Protein AF-A0A0A3I0X8-F1 (afdb_monomer_lite)

Sequence (73 aa):
MEFLLLGITLWLIVIVSLIFMVRGFQEKSPTTIFFSVFGYLLPMLYFSIYELYFIAFALLSIIPFVAAFKIKS

Secondary structure (DSSP, 8-state):
-HHHHHHHHHHHHHHHHHHHHHHHHHTT-HHHHHHHHHHHHHHHHHHHTT-TTHHHHHHTTHHHHHHHHHS--

Foldseek 3Di:
DVVVVVLVVLVVLQVVLVVQLVVCVVVLPLVSNQVSLCSNLVSLVVCCVVPVCSVVVNVVSVVSNVVSVVRDD

pLDDT: mean 93.13, std 7.37, range [59.44, 98.0]

Organism: NCBI:txid1384049

Structure (mmCIF, N/CA/C/O backbone):
data_AF-A0A0A3I0X8-F1
#
_entry.id   AF-A0A0A3I0X8-F1
#
loop_
_atom_site.group_PDB
_atom_site.id
_atom_site.type_symbol
_atom_site.label_atom_id
_atom_site.label_alt_id
_atom_site.label_comp_id
_atom_site.label_asym_id
_atom_site.label_entity_id
_atom_site.label_seq_id
_atom_site.pdbx_PDB_ins_code
_atom_site.Cartn_x
_atom_site.Cartn_y
_atom_site.Cartn_z
_atom_site.occupancy
_atom_site.B_iso_or_equiv
_atom_site.auth_seq_id
_atom_site.auth_comp_id
_atom_site.auth_asym_id
_atom_site.auth_atom_id
_atom_site.pdbx_PDB_model_num
ATOM 1 N N . MET A 1 1 ? 15.351 -14.010 -14.875 1.00 63.62 1 MET A N 1
ATOM 2 C CA . MET A 1 1 ? 14.479 -14.829 -13.999 1.00 63.62 1 MET A CA 1
ATOM 3 C C . MET A 1 1 ? 14.178 -14.107 -12.688 1.00 63.62 1 MET A C 1
ATOM 5 O O . MET A 1 1 ? 13.015 -13.989 -12.332 1.00 63.62 1 MET A O 1
ATOM 9 N N . GLU A 1 2 ? 15.193 -13.541 -12.030 1.00 74.19 2 GLU A N 1
ATOM 10 C CA . GLU A 1 2 ? 15.065 -12.804 -10.758 1.00 74.19 2 GLU A CA 1
ATOM 11 C C . GLU A 1 2 ? 14.133 -11.584 -10.831 1.00 74.19 2 GLU A C 1
ATOM 13 O O . GLU A 1 2 ? 13.294 -11.398 -9.957 1.00 74.19 2 GLU A O 1
ATOM 18 N N . PHE A 1 3 ? 14.199 -10.805 -11.915 1.00 77.06 3 PHE A N 1
ATOM 19 C CA . PHE A 1 3 ? 13.343 -9.625 -12.104 1.00 77.06 3 PHE A CA 1
ATOM 20 C C . PHE A 1 3 ? 11.847 -9.968 -12.215 1.00 77.06 3 PHE A C 1
ATOM 22 O O . PHE A 1 3 ? 10.993 -9.260 -11.689 1.00 77.06 3 PHE A O 1
ATOM 29 N N . LEU A 1 4 ? 11.528 -11.093 -12.865 1.00 85.56 4 LEU A N 1
ATOM 30 C CA . LEU A 1 4 ? 10.158 -11.591 -13.001 1.00 85.56 4 LEU A CA 1
ATOM 31 C C . LEU A 1 4 ? 9.635 -12.123 -11.660 1.00 85.56 4 LEU A C 1
ATOM 33 O O . LEU A 1 4 ? 8.497 -11.846 -11.292 1.00 85.56 4 LEU A O 1
ATOM 37 N N . LEU A 1 5 ? 10.486 -12.820 -10.901 1.00 92.50 5 LEU A N 1
ATOM 38 C CA . LEU A 1 5 ? 10.165 -13.284 -9.551 1.00 92.50 5 LEU A CA 1
ATOM 39 C C . LEU A 1 5 ? 9.888 -12.108 -8.600 1.00 92.50 5 LEU A C 1
ATOM 41 O O . LEU A 1 5 ? 8.901 -12.131 -7.863 1.00 92.50 5 LEU A O 1
ATOM 45 N N . LEU A 1 6 ? 10.719 -11.062 -8.646 1.00 92.12 6 LEU A N 1
ATOM 46 C CA . LEU A 1 6 ? 10.527 -9.844 -7.859 1.00 92.12 6 LEU A CA 1
ATOM 47 C C . LEU A 1 6 ? 9.208 -9.152 -8.221 1.00 92.12 6 LEU A C 1
ATOM 49 O O . LEU A 1 6 ? 8.427 -8.832 -7.328 1.00 92.12 6 LEU A O 1
ATOM 53 N N . GLY A 1 7 ? 8.925 -8.991 -9.517 1.00 92.00 7 GLY A N 1
ATOM 54 C CA . GLY A 1 7 ? 7.670 -8.411 -9.993 1.00 92.00 7 GLY A CA 1
ATOM 55 C C . GLY A 1 7 ? 6.442 -9.172 -9.485 1.00 92.00 7 GLY A C 1
ATOM 56 O O . GLY A 1 7 ? 5.535 -8.563 -8.925 1.00 92.00 7 GLY A O 1
ATOM 57 N N . ILE A 1 8 ? 6.437 -10.506 -9.602 1.00 95.19 8 ILE A N 1
ATOM 58 C CA . ILE A 1 8 ? 5.353 -11.359 -9.080 1.00 95.19 8 ILE A CA 1
ATOM 59 C C . ILE A 1 8 ? 5.211 -11.203 -7.563 1.00 95.19 8 ILE A C 1
ATOM 61 O O . ILE A 1 8 ? 4.096 -11.090 -7.058 1.00 95.19 8 ILE A O 1
ATOM 65 N N . THR A 1 9 ? 6.327 -11.167 -6.835 1.00 96.25 9 THR A N 1
ATOM 66 C CA . THR A 1 9 ? 6.323 -11.025 -5.373 1.00 96.25 9 THR A CA 1
ATOM 67 C C . THR A 1 9 ? 5.711 -9.689 -4.953 1.00 96.25 9 THR A C 1
ATOM 69 O O . THR A 1 9 ? 4.853 -9.653 -4.075 1.00 96.25 9 THR A O 1
ATOM 72 N N . LEU A 1 10 ? 6.082 -8.594 -5.619 1.00 96.38 10 LEU A N 1
ATOM 73 C CA . LEU A 1 10 ? 5.515 -7.270 -5.366 1.00 96.38 10 LEU A CA 1
ATOM 74 C C . LEU A 1 10 ? 4.022 -7.211 -5.705 1.00 96.38 10 LEU A C 1
ATOM 76 O O . LEU A 1 10 ? 3.244 -6.679 -4.917 1.00 96.38 10 LEU A O 1
ATOM 80 N N . TRP A 1 11 ? 3.596 -7.814 -6.817 1.00 97.12 11 TRP A N 1
ATOM 81 C CA . TRP A 1 11 ? 2.173 -7.921 -7.155 1.00 97.12 11 TRP A CA 1
ATOM 82 C C . TRP A 1 11 ? 1.380 -8.749 -6.137 1.00 97.12 11 TRP A C 1
ATOM 84 O O . TRP A 1 11 ? 0.271 -8.363 -5.768 1.00 97.12 11 TRP A O 1
ATOM 94 N N . LEU A 1 12 ? 1.945 -9.845 -5.623 1.00 97.75 12 LEU A N 1
ATOM 95 C CA . LEU A 1 12 ? 1.334 -10.614 -4.536 1.00 97.75 12 LEU A CA 1
ATOM 96 C C . LEU A 1 12 ? 1.190 -9.771 -3.267 1.00 97.75 12 LEU A C 1
ATOM 98 O O . LEU A 1 12 ? 0.123 -9.779 -2.654 1.00 97.75 12 LEU A O 1
ATOM 102 N N . ILE A 1 13 ? 2.223 -9.004 -2.902 1.00 97.75 13 ILE A N 1
ATOM 103 C CA . ILE A 1 13 ? 2.169 -8.082 -1.762 1.00 97.75 13 ILE A CA 1
ATOM 104 C C . ILE A 1 13 ? 1.043 -7.058 -1.955 1.00 97.75 13 ILE A C 1
ATOM 106 O O . ILE A 1 13 ? 0.283 -6.824 -1.017 1.00 97.75 13 ILE A O 1
ATOM 110 N N . VAL A 1 14 ? 0.880 -6.496 -3.157 1.00 97.69 14 VAL A N 1
ATOM 111 C CA . VAL A 1 14 ? -0.212 -5.560 -3.485 1.00 97.69 14 VAL A CA 1
ATOM 112 C C . VAL A 1 14 ? -1.577 -6.210 -3.269 1.00 97.69 14 VAL A C 1
ATOM 114 O O . VAL A 1 14 ? -2.411 -5.648 -2.562 1.00 97.69 14 VAL A O 1
ATOM 117 N N . ILE A 1 15 ? -1.806 -7.401 -3.831 1.00 97.88 15 ILE A N 1
ATOM 118 C CA . ILE A 1 15 ? -3.093 -8.108 -3.725 1.00 97.88 15 ILE A CA 1
ATOM 119 C C . ILE A 1 15 ? -3.419 -8.420 -2.262 1.00 97.88 15 ILE A C 1
ATOM 121 O O . ILE A 1 15 ? -4.514 -8.116 -1.789 1.00 97.88 15 ILE A O 1
ATOM 125 N N . VAL A 1 16 ? -2.459 -8.987 -1.529 1.00 97.94 16 VAL A N 1
ATOM 126 C CA . VAL A 1 16 ? -2.620 -9.313 -0.108 1.00 97.94 16 VAL A CA 1
ATOM 127 C C . VAL A 1 16 ? -2.910 -8.047 0.695 1.00 97.94 16 VAL A C 1
ATOM 129 O O . VAL A 1 16 ? -3.851 -8.024 1.485 1.00 97.94 16 VAL A O 1
ATOM 132 N N . SER A 1 17 ? -2.174 -6.967 0.442 1.00 97.75 17 SER A N 1
ATOM 133 C CA . SER A 1 17 ? -2.381 -5.679 1.105 1.00 97.75 17 SER A CA 1
ATOM 134 C C . SER A 1 17 ? -3.784 -5.127 0.862 1.00 97.75 17 SER A C 1
ATOM 136 O O . SER A 1 17 ? -4.435 -4.704 1.809 1.00 97.75 17 SER A O 1
ATOM 138 N N . LEU A 1 18 ? -4.308 -5.200 -0.363 1.00 97.56 18 LEU A N 1
ATOM 139 C CA . LEU A 1 18 ? -5.681 -4.775 -0.655 1.00 97.56 18 LEU A CA 1
ATOM 140 C C . LEU A 1 18 ? -6.720 -5.599 0.124 1.00 97.56 18 LEU 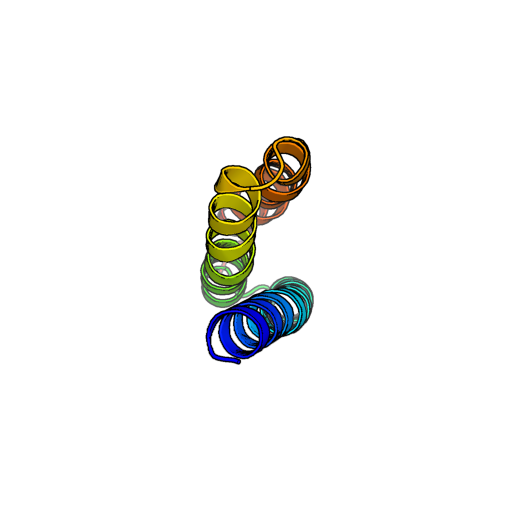A C 1
ATOM 142 O O . LEU A 1 18 ? -7.655 -5.028 0.687 1.00 97.56 18 LEU A O 1
ATOM 146 N N . ILE A 1 19 ? -6.538 -6.920 0.224 1.00 97.88 19 ILE A N 1
ATOM 147 C CA . ILE A 1 19 ? -7.424 -7.795 1.010 1.00 97.88 19 ILE A CA 1
ATOM 148 C C . ILE A 1 19 ? -7.391 -7.406 2.496 1.00 97.88 19 ILE A C 1
ATOM 150 O O . ILE A 1 19 ? -8.442 -7.234 3.118 1.00 97.88 19 ILE A O 1
ATOM 154 N N . PHE A 1 20 ? -6.195 -7.224 3.066 1.00 97.00 20 PHE A N 1
ATOM 155 C CA . PHE A 1 20 ? -6.039 -6.802 4.461 1.00 97.00 20 PHE A CA 1
ATOM 156 C C . PHE A 1 20 ? -6.585 -5.399 4.713 1.00 97.00 20 PHE A C 1
ATOM 158 O O . PHE A 1 20 ? -7.107 -5.147 5.793 1.00 97.00 20 PHE A O 1
ATOM 165 N N . MET A 1 21 ? -6.523 -4.506 3.728 1.00 96.88 21 MET A N 1
ATOM 166 C CA . MET A 1 21 ? -7.089 -3.166 3.831 1.00 96.88 21 MET A CA 1
ATOM 167 C C . MET A 1 21 ? -8.608 -3.220 3.976 1.00 96.88 21 MET A C 1
ATOM 169 O O . MET A 1 21 ? -9.156 -2.642 4.913 1.00 96.88 21 MET A O 1
ATOM 173 N N . VAL A 1 22 ? -9.286 -3.977 3.106 1.00 96.56 22 VAL A N 1
ATOM 174 C CA . VAL A 1 22 ? -10.740 -4.197 3.194 1.00 96.56 22 VAL A CA 1
ATOM 175 C C . VAL A 1 22 ? -11.106 -4.821 4.539 1.00 96.56 22 VAL A C 1
ATOM 177 O O . VAL A 1 22 ? -12.006 -4.334 5.224 1.00 96.56 22 VAL A O 1
ATOM 180 N N . ARG A 1 23 ? -10.369 -5.854 4.956 1.00 96.38 23 ARG A N 1
ATOM 181 C CA . ARG A 1 23 ? -10.576 -6.513 6.248 1.00 96.38 23 ARG A CA 1
ATOM 182 C C . ARG A 1 23 ? -10.353 -5.562 7.428 1.00 96.38 23 ARG A C 1
ATOM 184 O O . ARG A 1 23 ? -11.143 -5.559 8.364 1.00 96.38 23 ARG A O 1
ATOM 191 N N . GLY A 1 24 ? -9.334 -4.709 7.366 1.00 94.75 24 GLY A N 1
ATOM 192 C CA . GLY A 1 24 ? -9.047 -3.703 8.385 1.00 94.75 24 GLY A CA 1
ATOM 193 C C . GLY A 1 24 ? -10.183 -2.692 8.542 1.00 94.75 24 GLY A C 1
ATOM 194 O O . GLY A 1 24 ? -10.525 -2.335 9.668 1.00 94.75 24 GLY A O 1
ATOM 195 N N . PHE A 1 25 ? -10.827 -2.293 7.439 1.00 94.81 25 PHE A N 1
ATOM 196 C CA . PHE A 1 25 ? -12.038 -1.468 7.491 1.00 94.81 25 PHE A CA 1
ATOM 197 C C . PHE A 1 25 ? -13.231 -2.201 8.108 1.00 94.81 25 PHE A C 1
ATOM 199 O O . PHE A 1 25 ? -13.959 -1.604 8.900 1.00 94.81 25 PHE A O 1
ATOM 206 N N . GLN A 1 26 ? -13.423 -3.483 7.787 1.00 95.06 26 GLN A N 1
ATOM 207 C CA . GLN A 1 26 ? -14.496 -4.305 8.362 1.00 95.06 26 GLN A CA 1
ATOM 208 C C . GLN A 1 26 ? -14.321 -4.505 9.872 1.00 95.06 26 GLN A C 1
ATOM 210 O O . GLN A 1 26 ? -15.270 -4.340 10.635 1.00 95.06 26 GLN A O 1
ATOM 215 N N . GLU A 1 27 ? -13.099 -4.811 10.306 1.00 95.00 27 GLU A N 1
ATOM 216 C CA . GLU A 1 27 ? -12.742 -5.021 11.712 1.00 95.00 27 GLU A CA 1
ATOM 217 C C . GLU A 1 27 ? -12.556 -3.702 12.480 1.00 95.00 27 GLU A C 1
ATOM 219 O O . GLU A 1 27 ? -12.343 -3.728 13.689 1.00 95.00 27 GLU A O 1
ATOM 224 N N . LYS A 1 28 ? -12.630 -2.548 11.797 1.00 92.75 28 LYS A N 1
ATOM 225 C CA . LYS A 1 28 ? -12.319 -1.220 12.353 1.00 92.75 28 LYS A CA 1
ATOM 226 C C . LYS A 1 28 ? -10.959 -1.194 13.066 1.00 92.75 28 LYS A C 1
ATOM 228 O O . LYS A 1 28 ? -10.797 -0.533 14.086 1.00 92.75 28 LYS A O 1
ATOM 233 N N . SER A 1 29 ? -9.974 -1.901 12.515 1.00 94.56 29 SER A N 1
ATOM 234 C CA . SER A 1 29 ? -8.619 -1.967 13.062 1.00 94.56 29 SER A CA 1
ATOM 235 C C . SER A 1 29 ? -7.722 -0.940 12.361 1.00 94.56 29 SER A C 1
ATOM 237 O O . SER A 1 29 ? -7.288 -1.188 11.227 1.00 94.56 29 SER A O 1
ATOM 239 N N . PRO A 1 30 ? -7.403 0.204 13.000 1.00 92.50 30 PRO A N 1
ATOM 240 C CA . PRO A 1 30 ? -6.540 1.219 12.397 1.00 92.50 30 PRO A CA 1
ATOM 241 C C . PRO A 1 30 ? -5.141 0.666 12.109 1.00 92.50 30 PRO A C 1
ATOM 243 O O . PRO A 1 30 ? -4.553 0.988 11.080 1.00 92.50 30 PRO A O 1
ATOM 246 N N . THR A 1 31 ? -4.640 -0.231 12.961 1.00 93.38 31 THR A N 1
ATOM 247 C CA . THR A 1 31 ? -3.349 -0.905 12.792 1.00 93.38 31 THR A CA 1
ATOM 248 C C . THR A 1 31 ? -3.325 -1.761 11.529 1.00 93.38 31 THR A C 1
ATOM 250 O O . THR A 1 31 ? -2.400 -1.643 10.725 1.00 93.38 31 THR A O 1
ATOM 253 N N . THR A 1 32 ? -4.358 -2.583 11.307 1.00 95.06 32 THR A N 1
ATOM 254 C CA . THR A 1 32 ? -4.453 -3.428 10.105 1.00 95.06 32 THR A CA 1
ATOM 255 C C . THR A 1 32 ? -4.503 -2.568 8.844 1.00 95.06 32 THR A C 1
ATOM 257 O O . THR A 1 32 ? -3.793 -2.848 7.878 1.00 95.06 32 THR A O 1
ATOM 260 N N . ILE A 1 33 ? -5.285 -1.482 8.869 1.00 95.44 33 ILE A N 1
ATOM 261 C CA . ILE A 1 33 ? -5.374 -0.550 7.741 1.00 95.44 33 ILE A CA 1
ATOM 262 C C . ILE A 1 33 ? -4.014 0.099 7.49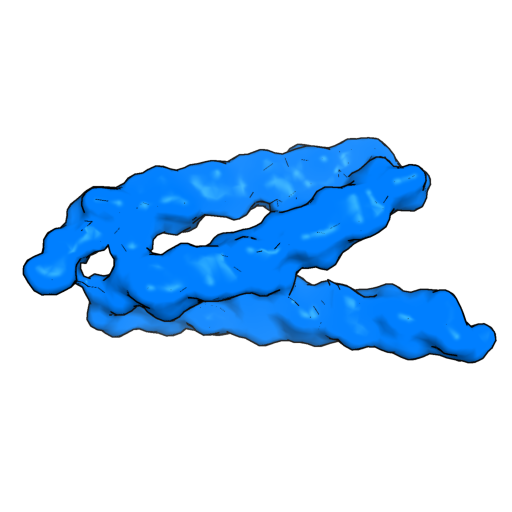2 1.00 95.44 33 ILE A C 1
ATOM 264 O O . ILE A 1 33 ? -3.541 0.085 6.361 1.00 95.44 33 ILE A O 1
ATOM 268 N N . PHE A 1 34 ? -3.340 0.593 8.528 1.00 94.56 34 PHE A N 1
ATOM 269 C CA . PHE A 1 34 ? -2.034 1.230 8.395 1.00 94.56 34 PHE A CA 1
ATOM 270 C C . PHE A 1 34 ? -1.014 0.301 7.725 1.00 94.56 34 PHE A C 1
ATOM 272 O O . PHE A 1 34 ? -0.453 0.656 6.691 1.00 94.56 34 PHE A O 1
ATOM 279 N N . PHE A 1 35 ? -0.835 -0.924 8.229 1.00 95.50 35 PHE A N 1
ATOM 280 C CA . PHE A 1 35 ? 0.101 -1.878 7.622 1.00 95.50 35 PHE A CA 1
ATOM 281 C C . PHE A 1 35 ? -0.279 -2.248 6.187 1.00 95.50 35 PHE A C 1
ATOM 283 O O . PHE A 1 35 ? 0.593 -2.316 5.321 1.00 95.50 35 PHE A O 1
ATOM 290 N N . SER A 1 36 ? -1.571 -2.424 5.911 1.00 97.00 36 SER A N 1
ATOM 291 C CA . SER A 1 36 ? -2.048 -2.705 4.556 1.00 97.00 36 SER A CA 1
ATOM 292 C C . SER A 1 36 ? -1.805 -1.543 3.582 1.00 97.00 36 SER A C 1
ATOM 294 O O . SER A 1 36 ? -1.474 -1.763 2.420 1.00 97.00 36 SER A O 1
ATOM 296 N N . VAL A 1 37 ? -1.883 -0.294 4.054 1.00 97.12 37 VAL A N 1
ATOM 297 C CA . VAL A 1 37 ? -1.556 0.893 3.258 1.00 97.12 37 VAL A CA 1
ATOM 298 C C . VAL A 1 37 ? -0.079 0.901 2.890 1.00 97.12 37 VAL A C 1
ATOM 300 O O . VAL A 1 37 ? 0.234 1.106 1.722 1.00 97.12 37 VAL A O 1
ATOM 303 N N . PHE A 1 38 ? 0.828 0.645 3.837 1.00 96.88 38 PHE A N 1
ATOM 304 C CA . PHE A 1 38 ? 2.263 0.577 3.534 1.00 96.88 38 PHE A CA 1
ATOM 305 C C . PHE A 1 38 ? 2.604 -0.585 2.604 1.00 96.88 38 PHE A C 1
ATOM 307 O O . PHE A 1 38 ? 3.384 -0.406 1.667 1.00 96.88 38 PHE A O 1
ATOM 314 N N . GLY A 1 39 ? 1.983 -1.747 2.823 1.00 96.81 39 GLY A N 1
ATOM 315 C CA . GLY A 1 39 ? 2.142 -2.916 1.964 1.00 96.81 39 GLY A CA 1
ATOM 316 C C . GLY A 1 39 ? 1.695 -2.665 0.523 1.00 96.81 39 GLY A C 1
ATOM 317 O O . 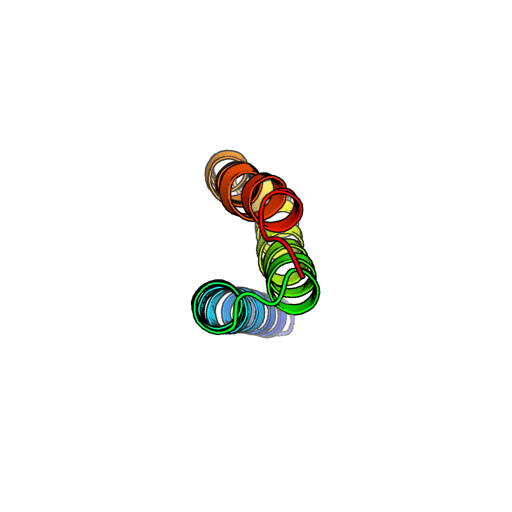GLY A 1 39 ? 2.301 -3.191 -0.399 1.00 96.81 39 GLY A O 1
ATOM 318 N N . TYR A 1 40 ? 0.700 -1.806 0.302 1.00 98.00 40 TYR A N 1
ATOM 319 C CA . TYR A 1 40 ? 0.290 -1.382 -1.036 1.00 98.00 40 TYR A CA 1
ATOM 320 C C . TYR A 1 40 ? 1.162 -0.243 -1.600 1.00 98.00 40 TYR A C 1
ATOM 322 O O . TYR A 1 40 ? 1.560 -0.275 -2.766 1.00 98.00 40 TYR A O 1
ATOM 330 N N . LEU A 1 41 ? 1.477 0.762 -0.778 1.00 97.75 41 LEU A N 1
ATOM 331 C CA . LEU A 1 41 ? 2.182 1.978 -1.189 1.00 97.75 41 LEU A CA 1
ATOM 332 C C . LEU A 1 41 ? 3.608 1.683 -1.668 1.00 97.75 41 LEU A C 1
ATOM 334 O O . LEU A 1 41 ? 4.018 2.192 -2.709 1.00 97.75 41 LEU A O 1
ATOM 338 N N . LEU A 1 42 ? 4.363 0.865 -0.929 1.00 96.75 42 LEU A N 1
ATOM 339 C CA . LEU A 1 42 ? 5.773 0.608 -1.234 1.00 96.75 42 LEU A CA 1
ATOM 340 C C . LEU A 1 42 ? 5.972 -0.073 -2.602 1.00 96.75 42 LEU A C 1
ATOM 342 O O . LEU A 1 42 ? 6.779 0.433 -3.385 1.00 96.75 42 LEU A O 1
ATOM 346 N N . PRO A 1 43 ? 5.231 -1.142 -2.961 1.00 97.06 43 PRO A N 1
ATOM 347 C CA . PRO A 1 43 ? 5.278 -1.700 -4.310 1.00 97.06 43 PRO A CA 1
ATOM 348 C C . PRO A 1 43 ? 4.886 -0.705 -5.404 1.00 97.06 43 PRO A C 1
ATOM 350 O O . PRO A 1 43 ? 5.541 -0.671 -6.439 1.00 97.06 43 PRO A O 1
ATOM 353 N N . MET A 1 44 ? 3.863 0.131 -5.190 1.00 97.44 44 MET A N 1
ATOM 354 C CA . MET A 1 44 ? 3.443 1.121 -6.194 1.00 97.44 44 MET A CA 1
ATOM 355 C C . MET A 1 44 ? 4.511 2.194 -6.423 1.00 97.44 44 MET A C 1
ATOM 357 O O . MET A 1 44 ? 4.794 2.551 -7.566 1.00 97.44 44 MET A O 1
ATOM 361 N N . LEU A 1 45 ? 5.166 2.661 -5.356 1.00 96.88 45 LEU A N 1
ATOM 362 C CA . LEU A 1 45 ? 6.317 3.557 -5.472 1.00 96.88 45 LEU A CA 1
ATOM 363 C C . LEU A 1 45 ? 7.495 2.873 -6.172 1.00 96.88 45 LEU A C 1
ATOM 365 O O . LEU A 1 45 ? 8.133 3.491 -7.020 1.00 96.88 45 LEU A O 1
ATOM 369 N N . TYR A 1 46 ? 7.756 1.597 -5.887 1.00 95.94 46 TYR A N 1
ATOM 370 C CA . TYR A 1 46 ? 8.781 0.842 -6.604 1.00 95.94 46 TYR A CA 1
ATOM 371 C C . TYR A 1 46 ? 8.462 0.729 -8.102 1.00 95.94 46 TYR A C 1
ATOM 373 O O . TYR A 1 46 ? 9.316 1.029 -8.933 1.00 95.94 46 TYR A O 1
ATOM 381 N N . PHE A 1 47 ? 7.226 0.378 -8.470 1.00 95.38 47 PHE A N 1
ATOM 382 C CA . PHE A 1 47 ? 6.804 0.321 -9.871 1.00 95.38 47 PHE A CA 1
ATOM 383 C C . PHE A 1 47 ? 6.874 1.687 -10.566 1.00 95.38 47 PHE A C 1
ATOM 385 O O . PHE A 1 47 ? 7.166 1.745 -11.760 1.00 95.38 47 PHE A O 1
ATOM 392 N N . SER A 1 48 ? 6.708 2.787 -9.823 1.00 95.94 48 SER A N 1
ATOM 393 C CA . SER A 1 48 ? 6.824 4.143 -10.373 1.00 95.94 48 SER A CA 1
ATOM 394 C C . SER A 1 48 ? 8.224 4.522 -10.862 1.00 95.94 48 SER A C 1
ATOM 396 O O . SER A 1 48 ? 8.351 5.429 -11.682 1.00 95.94 48 SER A O 1
ATOM 398 N N . ILE A 1 49 ? 9.261 3.803 -10.416 1.00 95.38 49 ILE A N 1
ATOM 399 C CA . ILE A 1 49 ? 10.626 3.944 -10.944 1.00 95.38 49 ILE A CA 1
ATOM 400 C C . ILE A 1 49 ? 10.676 3.513 -12.419 1.00 95.38 49 ILE A C 1
ATOM 402 O O . ILE A 1 49 ? 11.463 4.058 -13.190 1.00 95.38 49 ILE A O 1
ATOM 406 N N . TYR A 1 50 ? 9.830 2.556 -12.814 1.00 92.50 50 TYR A N 1
ATOM 407 C CA . TYR A 1 50 ? 9.777 2.011 -14.171 1.00 92.50 50 TYR A CA 1
ATOM 408 C C . TYR A 1 50 ? 8.718 2.705 -15.028 1.00 92.50 50 TYR A C 1
ATOM 410 O O . TYR A 1 50 ? 8.995 3.042 -16.176 1.00 92.50 50 TYR A O 1
ATOM 418 N N . GLU A 1 51 ? 7.518 2.943 -14.482 1.00 94.19 51 GLU A N 1
ATOM 419 C CA . GLU A 1 51 ? 6.416 3.574 -15.216 1.00 94.19 51 GLU A CA 1
ATOM 420 C C . GLU A 1 51 ? 5.674 4.613 -14.356 1.00 94.19 51 GLU A C 1
ATOM 422 O O . GLU A 1 51 ? 5.070 4.310 -13.327 1.00 94.19 51 GLU A O 1
ATOM 427 N N . LEU A 1 52 ? 5.685 5.875 -14.799 1.00 94.56 52 LEU A N 1
ATOM 428 C CA . LEU A 1 52 ? 5.269 7.027 -13.988 1.00 94.56 52 LEU A CA 1
ATOM 429 C C . LEU A 1 52 ? 3.800 6.981 -13.533 1.00 94.56 52 LEU A C 1
ATOM 431 O O . LEU A 1 5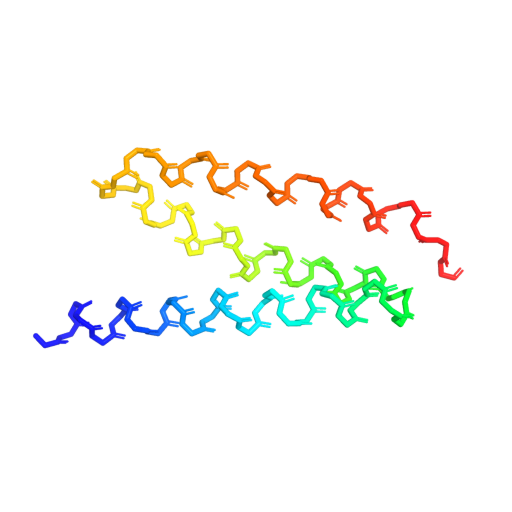2 ? 3.462 7.518 -12.479 1.00 94.56 52 LEU A O 1
ATOM 435 N N . TYR A 1 53 ? 2.904 6.336 -14.287 1.00 94.81 53 TYR A N 1
ATOM 436 C CA . TYR A 1 53 ? 1.487 6.281 -13.908 1.00 94.81 53 TYR A CA 1
ATOM 437 C C . TYR A 1 53 ? 1.249 5.503 -12.605 1.00 94.81 53 TYR A C 1
ATOM 439 O O . TYR A 1 53 ? 0.219 5.712 -11.964 1.00 94.81 53 TYR A O 1
ATOM 447 N N . PHE A 1 54 ? 2.195 4.669 -12.152 1.00 95.88 54 PHE A N 1
ATOM 448 C CA . PHE A 1 54 ? 2.102 4.024 -10.840 1.00 95.88 54 PHE A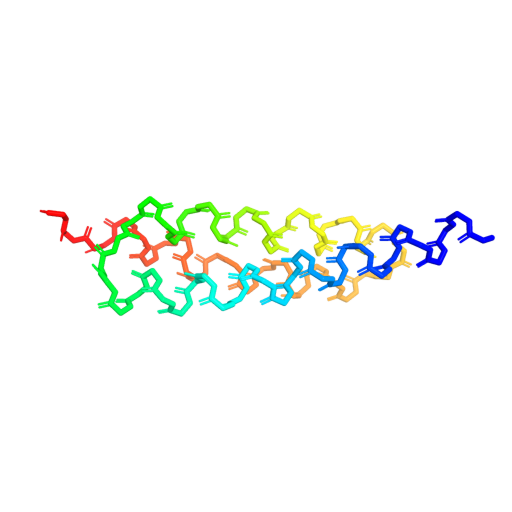 CA 1
ATOM 449 C C . PHE A 1 54 ? 2.123 5.012 -9.672 1.00 95.88 54 PHE A C 1
ATOM 451 O O . PHE A 1 54 ? 1.627 4.683 -8.595 1.00 95.88 54 PHE A O 1
ATOM 458 N N . ILE A 1 55 ? 2.561 6.257 -9.890 1.00 96.06 55 ILE A N 1
ATOM 459 C CA . ILE A 1 55 ? 2.379 7.342 -8.917 1.00 96.06 55 ILE A CA 1
ATOM 460 C C . ILE A 1 55 ? 0.891 7.587 -8.651 1.00 96.06 55 ILE A C 1
ATOM 462 O O . ILE A 1 55 ? 0.501 7.748 -7.497 1.00 96.06 55 ILE A O 1
ATOM 466 N N . ALA A 1 56 ? 0.038 7.573 -9.680 1.00 96.06 56 ALA A N 1
ATOM 467 C CA . ALA A 1 56 ? -1.399 7.757 -9.488 1.00 96.06 56 ALA A CA 1
ATOM 468 C C . ALA A 1 56 ? -1.982 6.641 -8.609 1.00 96.06 56 ALA A C 1
ATOM 470 O O . ALA A 1 56 ? -2.754 6.916 -7.693 1.00 96.06 56 ALA A O 1
ATOM 471 N N . PHE A 1 57 ? -1.546 5.396 -8.825 1.00 95.06 57 PHE A N 1
ATOM 472 C CA . PHE A 1 57 ? -1.939 4.262 -7.990 1.00 95.06 57 PHE A CA 1
ATOM 473 C C . PHE A 1 57 ? -1.402 4.375 -6.560 1.00 95.06 57 PHE A C 1
ATOM 475 O O . PHE A 1 57 ? -2.146 4.074 -5.6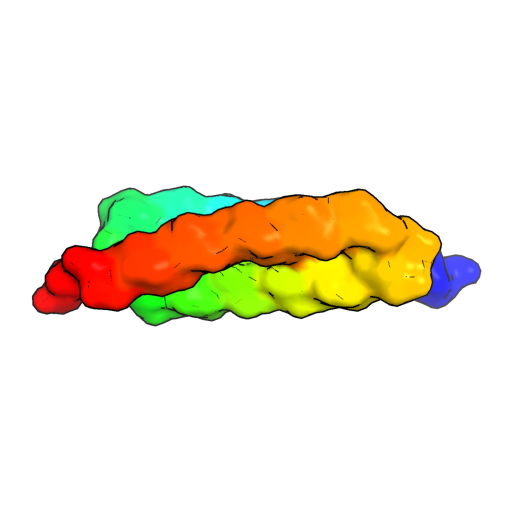29 1.00 95.06 57 PHE A O 1
ATOM 482 N N . ALA A 1 58 ? -0.173 4.856 -6.358 1.00 96.12 58 ALA A N 1
ATOM 483 C CA . ALA A 1 58 ? 0.378 5.131 -5.031 1.00 96.12 58 ALA A CA 1
ATOM 484 C C . ALA A 1 58 ? -0.446 6.194 -4.282 1.00 96.12 58 ALA A C 1
ATOM 486 O O . ALA A 1 58 ? -0.785 6.002 -3.118 1.00 96.12 58 ALA A O 1
ATOM 487 N N . LEU A 1 59 ? -0.853 7.274 -4.958 1.00 96.56 59 LEU A N 1
ATOM 488 C CA . LEU A 1 59 ? -1.669 8.340 -4.363 1.00 96.56 59 LEU A CA 1
ATOM 489 C C . LEU A 1 59 ? -3.041 7.847 -3.876 1.00 96.56 59 LEU A C 1
ATOM 491 O O . LEU A 1 59 ? -3.572 8.397 -2.909 1.00 96.56 59 LEU A O 1
ATOM 495 N N . LEU A 1 60 ? -3.598 6.782 -4.468 1.00 94.50 60 LEU A N 1
ATOM 496 C CA . LEU A 1 60 ? -4.846 6.178 -3.981 1.00 94.50 60 LEU A CA 1
ATOM 497 C C . LEU A 1 60 ? -4.734 5.678 -2.536 1.00 94.50 60 LEU A C 1
ATOM 499 O O . LEU A 1 60 ? -5.747 5.616 -1.844 1.00 94.50 60 LEU A O 1
ATOM 503 N N . SER A 1 61 ? -3.525 5.377 -2.050 1.00 94.75 61 SER A N 1
ATOM 504 C CA . SER A 1 61 ? -3.302 4.924 -0.676 1.00 94.75 61 SER A CA 1
ATOM 505 C C . SER A 1 61 ? -3.492 6.036 0.367 1.00 94.75 61 SER A C 1
ATOM 507 O O . SER A 1 61 ? -3.631 5.738 1.553 1.00 94.75 61 SER A O 1
ATOM 509 N N . ILE A 1 62 ? -3.537 7.310 -0.042 1.00 94.19 62 ILE A N 1
ATOM 510 C CA . ILE A 1 62 ? -3.758 8.450 0.864 1.00 94.19 62 ILE A CA 1
ATOM 511 C C . ILE A 1 62 ? -5.154 8.379 1.492 1.00 94.19 62 ILE A C 1
ATOM 513 O O . ILE A 1 62 ? -5.317 8.659 2.679 1.00 94.19 62 ILE A O 1
ATOM 517 N N . ILE A 1 63 ? -6.164 7.973 0.719 1.00 93.81 63 ILE A N 1
ATOM 518 C CA . ILE A 1 63 ? -7.550 7.871 1.193 1.00 93.81 63 ILE A CA 1
ATOM 519 C C . ILE A 1 63 ? -7.655 6.892 2.375 1.00 93.81 63 ILE A C 1
ATOM 521 O O . ILE A 1 63 ? -8.089 7.317 3.451 1.00 93.81 63 ILE A O 1
ATOM 525 N N . PRO A 1 64 ? -7.244 5.614 2.240 1.00 92.75 64 PRO A N 1
ATOM 526 C CA . PRO A 1 64 ? -7.312 4.673 3.345 1.00 92.75 64 PRO A CA 1
ATOM 527 C C . PRO A 1 64 ? -6.373 5.038 4.497 1.00 92.75 64 PRO A C 1
ATOM 529 O O . PRO A 1 64 ? -6.728 4.807 5.650 1.00 92.75 64 PRO A O 1
ATOM 532 N N . PHE A 1 65 ? -5.231 5.678 4.218 1.00 93.44 65 PHE A N 1
ATOM 533 C CA . PHE A 1 65 ? -4.335 6.192 5.255 1.00 93.44 65 PHE A CA 1
ATOM 534 C C . PHE A 1 65 ? -5.030 7.214 6.158 1.00 93.44 65 PHE A C 1
ATOM 536 O O . PHE A 1 65 ? -5.067 7.051 7.374 1.00 93.44 65 PHE A O 1
ATOM 543 N N . VAL A 1 66 ? -5.635 8.250 5.569 1.00 93.06 66 VAL A N 1
ATOM 544 C CA . VAL A 1 66 ? -6.363 9.282 6.322 1.00 93.06 66 VAL A CA 1
ATOM 545 C C . VAL A 1 66 ? -7.589 8.684 7.014 1.00 93.06 66 VAL A C 1
ATOM 547 O O . VAL A 1 66 ? -7.913 9.066 8.139 1.00 93.06 66 VAL A O 1
ATOM 550 N N . ALA A 1 67 ? -8.267 7.732 6.369 1.00 90.19 67 ALA A N 1
ATOM 551 C CA . ALA A 1 67 ? -9.407 7.041 6.960 1.00 90.19 67 ALA A CA 1
ATOM 552 C C . ALA A 1 67 ? -9.018 6.227 8.207 1.00 90.19 67 ALA A C 1
ATOM 554 O O . ALA A 1 67 ? -9.797 6.201 9.160 1.00 90.19 67 ALA A O 1
ATOM 555 N N . ALA A 1 68 ? -7.814 5.644 8.252 1.00 90.50 68 ALA A N 1
ATOM 556 C CA . ALA A 1 68 ? -7.322 4.897 9.411 1.00 90.50 68 ALA A CA 1
ATOM 557 C C . ALA A 1 68 ? -7.316 5.742 10.698 1.00 90.50 68 ALA A C 1
ATOM 559 O O . ALA A 1 68 ? -7.727 5.257 11.745 1.00 90.50 68 ALA A O 1
ATOM 560 N N . PHE A 1 69 ? -6.947 7.027 10.620 1.00 88.75 69 PHE A N 1
ATOM 561 C CA . PHE A 1 69 ? -6.934 7.935 11.780 1.00 88.75 69 PHE A CA 1
ATOM 562 C C . PHE A 1 69 ? -8.325 8.363 12.258 1.00 88.75 69 PHE A C 1
ATOM 564 O O . PHE A 1 69 ? -8.472 8.867 13.370 1.00 88.75 69 PHE A O 1
ATOM 571 N N . LYS A 1 70 ? -9.355 8.200 11.421 1.00 89.06 70 LYS A N 1
ATOM 572 C CA . LYS A 1 70 ? -10.742 8.529 11.782 1.00 89.06 70 LYS A CA 1
ATOM 573 C C . LYS A 1 70 ? -11.455 7.373 12.474 1.00 89.06 70 LYS A C 1
ATOM 575 O O . LYS A 1 70 ? -12.515 7.580 13.065 1.00 89.06 70 LYS A O 1
ATOM 580 N N . ILE A 1 71 ? -10.905 6.166 12.385 1.00 85.38 71 ILE A N 1
ATOM 581 C CA . ILE A 1 71 ? -11.465 4.995 13.041 1.00 85.38 71 ILE A CA 1
ATOM 582 C C . ILE A 1 71 ? -11.134 5.094 14.526 1.00 85.38 71 ILE A C 1
ATOM 584 O O . ILE A 1 71 ? -9.977 5.018 14.933 1.00 85.38 71 ILE A O 1
ATOM 588 N N . LYS A 1 72 ? -12.176 5.308 15.332 1.00 68.19 72 LYS A N 1
ATOM 589 C CA . LYS A 1 72 ? -12.076 5.233 16.787 1.00 68.19 72 LYS A CA 1
ATOM 590 C C . LYS A 1 72 ? -11.866 3.773 17.173 1.00 68.19 72 LYS A C 1
ATOM 592 O O . LYS A 1 72 ? -12.734 2.948 16.885 1.00 68.19 72 LYS A O 1
ATOM 597 N N . SER A 1 73 ? -10.709 3.500 17.769 1.00 59.44 73 SER A N 1
ATOM 598 C CA . SER A 1 73 ? -10.455 2.261 18.501 1.00 59.44 73 SER A CA 1
ATOM 599 C C . SER A 1 73 ? -11.227 2.230 19.813 1.00 59.44 73 SER A C 1
ATOM 601 O O . SER A 1 73 ? -11.579 3.319 20.324 1.00 59.44 73 SER A O 1
#

Radius of gyration: 13.02 Å; chains: 1; bounding box: 30×24×34 Å